Protein AF-A0AA35TQZ2-F1 (afdb_monomer_lite)

Radius of gyration: 17.1 Å; chains: 1; bounding box: 37×45×44 Å

Foldseek 3Di:
DVVVLLPDDPDVVSVVVLVVVQVVLVVVCVVVVLALVSLLVNLVSQCSDPDLVSNVVSLVSLVSSLVSLVVPVCLLQDPVSLVSNLVSLLVSLVSLLVSCVVDPDLVVSLVSLVVSLVSLVVSLVSLVPHDPDQDPVSVVSNVSSVVSNVVSVVSNVVSVVVD

Structure (mmCIF, N/CA/C/O backbone):
data_AF-A0AA35TQZ2-F1
#
_entry.id   AF-A0AA35TQZ2-F1
#
loop_
_atom_site.group_PDB
_atom_site.id
_atom_site.type_symbol
_atom_site.label_atom_id
_atom_site.label_alt_id
_atom_site.label_comp_id
_atom_site.label_asym_id
_atom_site.label_entity_id
_atom_site.label_seq_id
_atom_site.pdbx_PDB_ins_code
_atom_site.Cartn_x
_atom_site.Cartn_y
_atom_site.Cartn_z
_atom_site.occupancy
_atom_site.B_iso_or_equiv
_atom_site.auth_seq_id
_atom_site.auth_comp_id
_atom_site.auth_asym_id
_atom_site.auth_atom_id
_atom_site.pdbx_PDB_model_num
ATOM 1 N N . MET A 1 1 ? 3.873 -22.307 -2.644 1.00 42.75 1 MET A N 1
ATOM 2 C CA . MET A 1 1 ? 4.437 -22.467 -4.006 1.00 42.75 1 MET A CA 1
ATOM 3 C C . MET A 1 1 ? 4.579 -21.159 -4.788 1.00 42.75 1 MET A C 1
ATOM 5 O O . MET A 1 1 ? 5.459 -21.113 -5.627 1.00 42.75 1 MET A O 1
ATOM 9 N N . VAL A 1 2 ? 3.818 -20.089 -4.508 1.00 48.94 2 VAL A N 1
ATOM 10 C CA . VAL A 1 2 ? 3.928 -18.814 -5.262 1.00 48.94 2 VAL A CA 1
ATOM 11 C C . VAL A 1 2 ? 5.198 -18.005 -4.930 1.00 48.94 2 VAL A C 1
ATOM 13 O O . VAL A 1 2 ? 5.742 -17.344 -5.801 1.00 48.94 2 VAL A O 1
ATOM 16 N N . ARG A 1 3 ? 5.738 -18.115 -3.706 1.00 46.72 3 ARG A N 1
ATOM 17 C CA . ARG A 1 3 ? 6.965 -17.396 -3.304 1.00 46.72 3 ARG A CA 1
ATOM 18 C C . ARG A 1 3 ? 8.254 -17.886 -3.978 1.00 46.72 3 ARG A C 1
ATOM 20 O O . ARG A 1 3 ? 9.146 -17.086 -4.180 1.00 46.72 3 ARG A O 1
ATOM 27 N N . ALA A 1 4 ? 8.339 -19.160 -4.365 1.00 50.47 4 ALA A N 1
ATOM 28 C CA . ALA A 1 4 ? 9.580 -19.744 -4.893 1.00 50.47 4 ALA A CA 1
ATOM 29 C C . ALA A 1 4 ? 9.870 -19.381 -6.363 1.00 50.47 4 ALA A C 1
ATOM 31 O O . ALA A 1 4 ? 10.974 -19.600 -6.841 1.00 50.47 4 ALA A O 1
ATOM 32 N N . VAL A 1 5 ? 8.885 -18.838 -7.087 1.00 54.38 5 VAL A N 1
ATOM 33 C CA . VAL A 1 5 ? 9.044 -18.429 -8.496 1.00 54.38 5 VAL A CA 1
ATOM 34 C C . VAL A 1 5 ? 9.639 -17.015 -8.609 1.00 54.38 5 VAL A C 1
ATOM 36 O O . VAL A 1 5 ? 10.106 -16.629 -9.674 1.00 54.38 5 VAL A O 1
ATOM 39 N N . LEU A 1 6 ? 9.659 -16.252 -7.509 1.00 54.47 6 LEU A N 1
ATOM 40 C CA . LEU A 1 6 ? 10.146 -14.870 -7.468 1.00 54.47 6 LEU A CA 1
ATOM 41 C C . LEU A 1 6 ? 11.669 -14.754 -7.261 1.00 54.47 6 LEU A C 1
ATOM 43 O O . LEU A 1 6 ? 12.219 -13.690 -7.519 1.00 54.47 6 LEU A O 1
ATOM 47 N N . ASP A 1 7 ? 12.359 -15.835 -6.876 1.00 55.81 7 ASP A N 1
ATOM 48 C CA . ASP A 1 7 ? 13.775 -15.807 -6.462 1.00 55.81 7 ASP A CA 1
ATOM 49 C C . ASP A 1 7 ? 14.794 -16.048 -7.599 1.00 55.81 7 ASP A C 1
ATOM 51 O O . ASP A 1 7 ? 15.903 -16.512 -7.357 1.00 55.81 7 ASP A O 1
ATOM 55 N N . GLY A 1 8 ? 14.452 -15.706 -8.845 1.00 54.72 8 GLY A N 1
ATOM 56 C CA . GLY A 1 8 ? 15.443 -15.443 -9.898 1.00 54.72 8 GLY A CA 1
ATOM 57 C C . GLY A 1 8 ? 16.517 -16.520 -10.124 1.00 54.72 8 GLY A C 1
ATOM 58 O O . GLY A 1 8 ? 17.685 -16.327 -9.797 1.00 54.72 8 GLY A O 1
ATOM 59 N N . GLN A 1 9 ? 16.158 -17.610 -10.805 1.00 43.81 9 GLN A N 1
ATOM 60 C CA . GLN A 1 9 ? 17.108 -18.281 -11.695 1.00 43.81 9 GLN A CA 1
ATOM 61 C C . GLN A 1 9 ? 16.692 -17.990 -13.134 1.00 43.81 9 GLN A C 1
ATOM 63 O O . GLN A 1 9 ? 15.525 -18.172 -13.484 1.00 43.81 9 GLN A O 1
ATOM 68 N N . GLU A 1 10 ? 17.640 -17.517 -13.948 1.00 49.75 10 GLU A N 1
ATOM 69 C CA . GLU A 1 10 ? 17.495 -17.263 -15.387 1.00 49.75 10 GLU A CA 1
ATOM 70 C C . GLU A 1 10 ? 17.288 -18.573 -16.160 1.00 49.75 10 GLU A C 1
ATOM 72 O O . GLU A 1 10 ? 18.116 -19.024 -1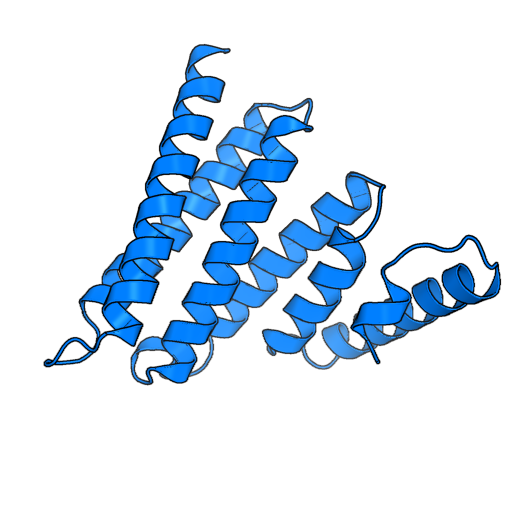6.948 1.00 49.75 10 GLU A O 1
ATOM 77 N N . ASP A 1 11 ? 16.153 -19.212 -15.924 1.00 51.12 11 ASP A N 1
ATOM 78 C CA . ASP A 1 11 ? 15.655 -20.283 -16.752 1.00 51.12 11 ASP A CA 1
ATOM 79 C C . ASP A 1 11 ? 14.658 -19.662 -17.734 1.00 51.12 11 ASP A C 1
ATOM 81 O O . ASP A 1 11 ? 13.742 -18.931 -17.348 1.00 51.12 11 ASP A O 1
ATOM 85 N N . ARG A 1 12 ? 14.804 -19.926 -19.036 1.00 56.06 12 ARG A N 1
ATOM 86 C CA . ARG A 1 12 ? 13.864 -19.412 -20.057 1.00 56.06 12 ARG A CA 1
ATOM 87 C C . ARG A 1 12 ? 12.424 -19.860 -19.768 1.00 56.06 12 ARG A C 1
ATOM 89 O O . ARG A 1 12 ? 11.474 -19.259 -20.270 1.00 56.06 12 ARG A O 1
ATOM 96 N N . SER A 1 13 ? 12.266 -20.911 -18.963 1.00 63.00 13 SER A N 1
ATOM 97 C CA . SER A 1 13 ? 10.998 -21.357 -18.392 1.00 63.00 13 SER A CA 1
ATOM 98 C C . SER A 1 13 ? 10.378 -20.313 -17.442 1.00 63.00 13 SER A C 1
ATOM 100 O O . SER A 1 13 ? 9.191 -20.019 -17.574 1.00 63.00 13 SER A O 1
ATOM 102 N N . ALA A 1 14 ? 11.168 -19.683 -16.567 1.00 68.69 14 ALA A N 1
ATOM 103 C CA . ALA A 1 14 ? 10.726 -18.688 -15.591 1.00 68.69 14 ALA A CA 1
ATOM 104 C C . ALA A 1 14 ? 10.239 -17.397 -16.264 1.00 68.69 14 ALA A C 1
ATOM 106 O O . ALA A 1 14 ? 9.181 -16.882 -15.906 1.00 68.69 14 ALA A O 1
ATOM 107 N N . GLY A 1 15 ? 10.939 -16.930 -17.306 1.00 73.94 15 GLY A N 1
ATOM 108 C CA . GLY A 1 15 ? 10.500 -15.778 -18.105 1.00 73.94 15 GLY A CA 1
ATOM 109 C C . GLY A 1 15 ? 9.144 -16.015 -18.782 1.00 73.94 15 GLY A C 1
ATOM 110 O O . GLY A 1 15 ? 8.219 -15.222 -18.628 1.00 73.94 15 GLY A O 1
ATOM 111 N N . ARG A 1 16 ? 8.967 -17.170 -19.445 1.00 79.19 16 ARG A N 1
ATOM 112 C CA . ARG A 1 16 ? 7.686 -17.531 -20.091 1.00 79.19 16 ARG A CA 1
ATOM 113 C C . ARG A 1 16 ? 6.548 -17.708 -19.083 1.00 79.19 16 ARG A C 1
ATOM 115 O O . ARG A 1 16 ? 5.403 -17.378 -19.389 1.00 79.19 16 ARG A O 1
ATOM 122 N N . LEU A 1 17 ? 6.847 -18.231 -17.893 1.00 85.88 17 LEU A N 1
ATOM 123 C CA . LEU A 1 17 ? 5.879 -18.332 -16.801 1.00 85.88 17 LEU A CA 1
ATOM 124 C C . LEU A 1 17 ? 5.468 -16.947 -16.302 1.00 85.88 17 LEU A C 1
ATOM 126 O O . LEU A 1 17 ? 4.274 -16.713 -16.124 1.00 85.88 17 LEU A O 1
ATOM 130 N N . ARG A 1 18 ? 6.423 -16.023 -16.139 1.00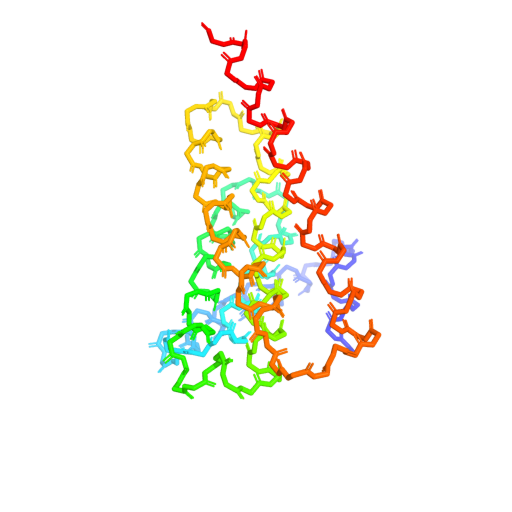 86.81 18 ARG A N 1
ATOM 131 C CA . ARG A 1 18 ? 6.142 -14.636 -15.759 1.00 86.81 18 ARG A CA 1
ATOM 132 C C . ARG A 1 18 ? 5.197 -13.980 -16.768 1.00 86.81 18 ARG A C 1
ATOM 134 O O . ARG A 1 18 ? 4.133 -13.515 -16.373 1.00 86.81 18 ARG A O 1
ATOM 141 N N . ASP A 1 19 ? 5.503 -14.052 -18.060 1.00 88.75 19 ASP A N 1
ATOM 142 C CA . ASP A 1 19 ? 4.650 -13.467 -19.104 1.00 88.75 19 ASP A CA 1
ATOM 143 C C . ASP A 1 19 ? 3.227 -14.044 -19.092 1.00 88.75 19 ASP A C 1
ATOM 145 O O . ASP A 1 19 ? 2.242 -13.312 -19.217 1.00 88.75 19 ASP A O 1
ATOM 149 N N . SER A 1 20 ? 3.101 -15.361 -18.905 1.00 92.44 20 SER A N 1
ATOM 150 C CA . SER A 1 20 ? 1.797 -16.023 -18.814 1.00 92.44 20 SER A CA 1
ATOM 151 C C . SER A 1 20 ? 1.009 -15.568 -17.581 1.00 92.44 20 SER A C 1
ATOM 153 O O . SER A 1 20 ? -0.184 -15.275 -17.689 1.00 92.44 20 SER A O 1
ATOM 155 N N . VAL A 1 21 ? 1.671 -15.442 -16.427 1.00 92.69 21 VAL A N 1
ATOM 156 C CA . VAL A 1 21 ? 1.073 -14.902 -15.197 1.00 92.69 21 VAL A CA 1
ATOM 157 C C . VAL A 1 21 ? 0.608 -13.462 -15.411 1.00 92.69 21 VAL A C 1
ATOM 159 O O . VAL A 1 21 ? -0.531 -13.145 -15.071 1.00 92.69 21 VAL A O 1
ATOM 162 N N . GLY A 1 22 ? 1.423 -12.617 -16.047 1.00 93.00 22 GLY A N 1
ATOM 163 C CA . GLY A 1 22 ? 1.057 -11.239 -16.373 1.00 93.00 22 GLY A CA 1
ATOM 164 C C . GLY A 1 22 ? -0.192 -11.149 -17.252 1.00 93.00 22 GLY A C 1
ATOM 165 O O . GLY A 1 22 ? -1.119 -10.400 -16.941 1.00 93.00 22 GLY A O 1
ATOM 166 N N . GLN A 1 23 ? -0.277 -11.966 -18.308 1.00 94.56 23 GLN A N 1
ATOM 167 C CA . GLN A 1 23 ? -1.458 -12.020 -19.182 1.00 94.56 23 GLN A CA 1
ATOM 168 C C . GLN A 1 23 ? -2.716 -12.476 -18.433 1.00 94.56 23 GLN A C 1
ATOM 170 O O . GLN A 1 23 ? -3.800 -11.915 -18.622 1.00 94.56 23 GLN A O 1
ATOM 175 N N . LEU A 1 24 ? -2.587 -13.484 -17.567 1.00 95.19 24 LEU A N 1
ATOM 176 C CA . LEU A 1 24 ? -3.695 -13.969 -16.748 1.00 95.19 24 LEU A CA 1
ATOM 177 C C . LEU A 1 24 ? -4.174 -12.900 -15.765 1.00 95.19 24 LEU A C 1
ATOM 179 O O . LEU A 1 24 ? -5.377 -12.655 -15.694 1.00 95.19 24 LEU A O 1
ATOM 183 N N . LEU A 1 25 ? -3.260 -12.237 -15.054 1.00 94.00 25 LEU A N 1
ATOM 184 C CA . LEU A 1 25 ? -3.586 -11.166 -14.111 1.00 94.00 25 LEU A CA 1
ATOM 185 C C . LEU A 1 25 ? -4.239 -9.973 -14.818 1.00 94.00 25 LEU A C 1
ATOM 187 O O . LEU A 1 25 ? -5.265 -9.478 -14.350 1.00 94.00 25 LEU A O 1
ATOM 191 N N . GLY A 1 26 ? -3.735 -9.578 -15.991 1.00 94.25 26 GLY A N 1
ATOM 192 C CA . GLY A 1 26 ? -4.360 -8.550 -16.827 1.00 94.25 26 GLY A CA 1
ATOM 193 C C . GLY A 1 26 ? -5.788 -8.918 -17.246 1.00 94.25 26 GLY A C 1
ATOM 194 O O . GLY A 1 26 ? -6.708 -8.104 -17.148 1.00 94.25 26 GLY A O 1
ATOM 195 N N . ARG A 1 27 ? -6.022 -10.176 -17.639 1.00 96.12 27 ARG A N 1
ATOM 196 C CA . ARG A 1 27 ? -7.372 -10.654 -17.971 1.00 96.12 27 ARG A CA 1
ATOM 197 C C . ARG A 1 27 ? -8.292 -10.662 -16.749 1.00 96.12 27 ARG A C 1
ATOM 199 O O . ARG A 1 27 ? -9.418 -10.180 -16.843 1.00 96.12 27 ARG A O 1
ATOM 206 N N . VAL A 1 28 ? -7.839 -11.182 -15.609 1.00 95.31 28 VAL A N 1
ATOM 207 C CA . VAL A 1 28 ? -8.661 -11.267 -14.389 1.00 95.31 28 VAL A CA 1
ATOM 208 C C . VAL A 1 28 ? -9.007 -9.873 -13.861 1.00 95.31 28 VAL A C 1
ATOM 210 O O . VAL A 1 28 ? -10.171 -9.617 -13.565 1.00 95.31 28 VAL A O 1
ATOM 213 N N . THR A 1 29 ? -8.050 -8.944 -13.805 1.00 93.38 29 THR A N 1
ATOM 214 C CA . THR A 1 29 ? -8.301 -7.561 -13.351 1.00 93.38 29 THR A CA 1
ATOM 215 C C . THR A 1 29 ? -9.259 -6.802 -14.267 1.00 93.38 29 THR A C 1
ATOM 217 O O . THR A 1 29 ? -10.049 -5.996 -13.776 1.00 93.38 29 THR A O 1
ATOM 220 N N . SER A 1 30 ? -9.275 -7.107 -15.571 1.00 92.44 30 SER A N 1
ATOM 221 C CA . SER A 1 30 ? -10.258 -6.537 -16.506 1.00 92.44 30 SER A CA 1
ATOM 222 C C . SER A 1 30 ? -11.698 -7.000 -16.238 1.00 92.44 30 SER A C 1
ATOM 224 O O . SER A 1 30 ? -12.642 -6.253 -16.481 1.00 92.44 30 SER A O 1
ATOM 226 N N . GLN A 1 31 ? -11.872 -8.213 -15.704 1.00 94.62 31 GLN A N 1
ATOM 227 C CA . GLN A 1 31 ? -13.182 -8.791 -15.386 1.00 94.62 31 GLN A CA 1
ATOM 228 C C . GLN A 1 31 ? -13.620 -8.473 -13.950 1.00 94.62 31 GLN A C 1
ATOM 230 O O . GLN A 1 31 ? -14.807 -8.303 -13.682 1.00 94.62 31 GLN A O 1
ATOM 235 N N . VAL A 1 32 ? -12.663 -8.370 -13.023 1.00 92.12 32 VAL A N 1
ATOM 236 C CA . VAL A 1 32 ? -12.895 -8.176 -11.587 1.00 92.12 32 VAL A CA 1
ATOM 237 C C . VAL A 1 32 ? -12.224 -6.881 -11.122 1.00 92.12 32 VAL A C 1
ATOM 239 O O . VAL A 1 32 ? -11.268 -6.870 -10.349 1.00 92.12 32 VAL A O 1
ATOM 242 N N . THR A 1 33 ? -12.753 -5.750 -11.586 1.00 92.19 33 THR A N 1
ATOM 243 C CA . THR A 1 33 ? -12.135 -4.423 -11.398 1.00 92.19 33 THR A CA 1
ATOM 244 C C . THR A 1 33 ? -12.233 -3.869 -9.971 1.00 92.19 33 THR A C 1
ATOM 246 O O . THR A 1 33 ? -11.549 -2.892 -9.648 1.00 92.19 33 THR A O 1
ATOM 249 N N . GLY A 1 34 ? -13.080 -4.462 -9.124 1.00 93.88 34 GLY A N 1
ATOM 250 C CA . GLY A 1 34 ? -13.359 -4.012 -7.756 1.00 93.88 34 GLY A CA 1
ATOM 251 C C . GLY A 1 34 ? -12.684 -4.819 -6.644 1.00 93.88 34 GLY A C 1
ATOM 252 O O . GLY A 1 34 ? -12.883 -4.494 -5.478 1.00 93.88 34 GLY A O 1
ATOM 253 N N . ASN A 1 35 ? -11.918 -5.866 -6.964 1.00 95.62 35 ASN A N 1
ATOM 254 C CA . ASN A 1 35 ? -11.321 -6.740 -5.952 1.00 95.62 35 ASN A CA 1
ATOM 255 C C . ASN A 1 35 ? -9.896 -6.285 -5.606 1.00 95.62 35 ASN A C 1
ATOM 257 O O . ASN A 1 35 ? -8.996 -6.350 -6.442 1.00 95.62 35 ASN A O 1
ATOM 261 N N . SER A 1 36 ? -9.693 -5.838 -4.366 1.00 97.12 36 SER A N 1
ATOM 262 C CA . SER A 1 36 ? -8.397 -5.350 -3.885 1.00 97.12 36 SER A CA 1
ATOM 263 C C . SER A 1 36 ? -7.293 -6.402 -3.906 1.00 97.12 36 SER A C 1
ATOM 265 O O . SER A 1 36 ? -6.144 -6.058 -4.148 1.00 97.12 36 SER A O 1
ATOM 267 N N . ASP A 1 37 ? -7.624 -7.671 -3.680 1.00 96.94 37 ASP A N 1
ATOM 268 C CA . ASP A 1 37 ? -6.646 -8.756 -3.572 1.00 96.94 37 ASP A CA 1
ATOM 269 C C . ASP A 1 37 ? -6.089 -9.130 -4.943 1.00 96.94 37 ASP A C 1
ATOM 271 O O . ASP A 1 37 ? -4.891 -9.351 -5.097 1.00 96.94 37 ASP A O 1
ATOM 275 N N . VAL A 1 38 ? -6.942 -9.111 -5.968 1.00 96.81 38 VAL A N 1
ATOM 276 C CA . VAL A 1 38 ? -6.509 -9.309 -7.356 1.00 96.81 38 VAL A CA 1
ATOM 277 C C . VAL A 1 38 ? -5.594 -8.165 -7.800 1.00 96.81 38 VAL A C 1
ATOM 279 O O . VAL A 1 38 ? -4.566 -8.412 -8.429 1.00 96.81 38 VAL A O 1
ATOM 282 N N . TRP A 1 39 ? -5.936 -6.918 -7.459 1.00 98.12 39 TRP A N 1
ATOM 283 C CA . TRP A 1 39 ? -5.087 -5.767 -7.775 1.00 98.12 39 TRP A CA 1
ATOM 284 C C . TRP A 1 39 ? -3.756 -5.794 -7.028 1.00 98.12 39 TRP A C 1
ATOM 286 O O . TRP A 1 39 ? -2.742 -5.445 -7.618 1.00 98.12 39 TRP A O 1
ATOM 296 N N . GLU A 1 40 ? -3.735 -6.235 -5.768 1.00 98.19 40 GLU A N 1
ATOM 297 C CA . GLU A 1 40 ? -2.482 -6.412 -5.033 1.00 98.19 40 GLU A CA 1
ATOM 298 C C . GLU A 1 40 ? -1.585 -7.458 -5.697 1.00 98.19 40 GLU A C 1
ATOM 300 O O . GLU A 1 40 ? -0.401 -7.207 -5.887 1.00 98.19 40 GLU A O 1
ATOM 305 N N . LEU A 1 41 ? -2.140 -8.606 -6.097 1.00 97.06 41 LEU A N 1
ATOM 306 C CA . LEU A 1 41 ? -1.370 -9.641 -6.789 1.00 97.06 41 LEU A CA 1
ATOM 307 C C . LEU A 1 41 ? -0.787 -9.137 -8.112 1.00 97.06 41 LEU A C 1
ATOM 309 O O . LEU A 1 41 ? 0.336 -9.491 -8.468 1.00 97.06 41 LEU A O 1
ATOM 313 N N . TYR A 1 42 ? -1.542 -8.317 -8.846 1.00 97.38 42 TYR A N 1
ATOM 314 C CA . TYR A 1 42 ? -1.056 -7.750 -10.099 1.00 97.38 42 TYR A CA 1
ATOM 315 C C . TYR A 1 42 ? 0.028 -6.697 -9.880 1.00 97.38 42 TYR A C 1
ATOM 317 O O . TYR A 1 42 ? 1.058 -6.714 -10.554 1.00 97.38 42 TYR A O 1
ATOM 325 N N . ALA A 1 43 ? -0.155 -5.871 -8.855 1.00 97.81 43 ALA A N 1
ATOM 326 C CA . ALA A 1 43 ? 0.862 -4.935 -8.441 1.00 97.81 43 ALA A CA 1
ATOM 327 C C . ALA A 1 43 ? 2.156 -5.638 -8.023 1.00 97.81 43 ALA A C 1
ATOM 329 O O . ALA A 1 43 ? 3.228 -5.217 -8.436 1.00 97.81 43 ALA A O 1
ATOM 330 N N . ASP A 1 44 ? 2.072 -6.723 -7.250 1.00 96.56 44 ASP A N 1
ATOM 331 C CA . ASP A 1 44 ? 3.241 -7.493 -6.811 1.00 96.56 44 ASP A CA 1
ATOM 332 C C . ASP A 1 44 ? 4.012 -8.074 -7.987 1.00 96.56 44 ASP A C 1
ATOM 334 O O . ASP A 1 44 ? 5.242 -8.045 -7.996 1.00 96.56 44 ASP A O 1
ATOM 338 N N . TYR A 1 45 ? 3.292 -8.540 -9.007 1.00 96.00 45 TYR A N 1
ATOM 339 C CA . TYR A 1 45 ? 3.887 -9.007 -10.250 1.00 96.00 45 TYR A CA 1
ATO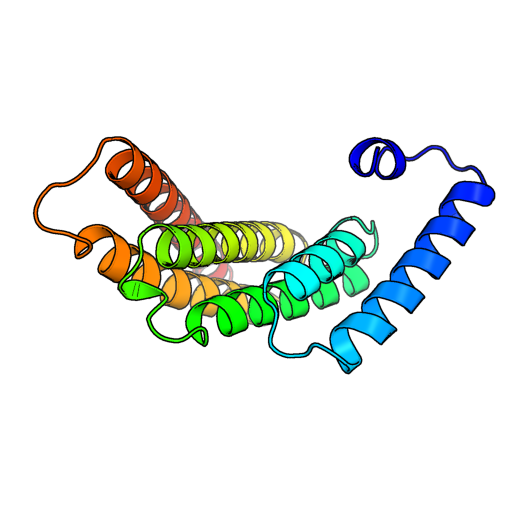M 340 C C . TYR A 1 45 ? 4.736 -7.922 -10.932 1.00 96.00 45 TYR A C 1
ATOM 342 O O . TYR A 1 45 ? 5.866 -8.195 -11.340 1.00 96.00 45 TYR A O 1
ATOM 350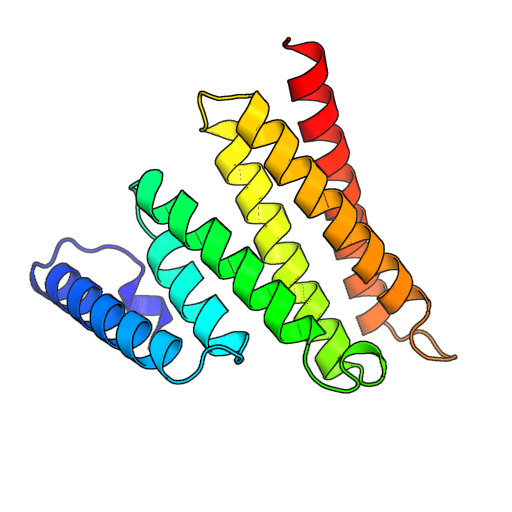 N N . HIS A 1 46 ? 4.226 -6.695 -11.056 1.00 96.00 46 HIS A N 1
ATOM 351 C CA . HIS A 1 46 ? 4.983 -5.604 -11.672 1.00 96.00 46 HIS A CA 1
ATOM 352 C C . HIS A 1 46 ? 6.073 -5.044 -10.747 1.00 96.00 46 HIS A C 1
ATOM 354 O O . HIS A 1 46 ? 7.189 -4.796 -11.195 1.00 96.00 46 HIS A O 1
ATOM 360 N N . CYS A 1 47 ? 5.799 -4.919 -9.448 1.00 95.06 47 CYS A N 1
ATOM 361 C CA . CYS A 1 47 ? 6.757 -4.453 -8.445 1.00 95.06 47 CYS A CA 1
ATOM 362 C C . CYS A 1 47 ? 7.958 -5.391 -8.273 1.00 95.06 47 CYS A C 1
ATOM 364 O O . CYS A 1 47 ? 9.006 -4.928 -7.831 1.00 95.06 47 CYS A O 1
ATOM 366 N N . SER A 1 48 ? 7.829 -6.678 -8.617 1.00 93.12 48 SER A N 1
ATOM 367 C CA . SER A 1 48 ? 8.947 -7.628 -8.607 1.00 93.12 48 SER A CA 1
ATOM 368 C C . SER A 1 48 ? 9.870 -7.505 -9.827 1.00 93.12 48 SER A C 1
ATOM 370 O O . SER A 1 48 ? 10.831 -8.264 -9.934 1.00 93.12 48 SER A O 1
ATOM 372 N N . SER A 1 49 ? 9.550 -6.637 -10.790 1.00 91.50 49 SER A N 1
ATOM 373 C CA . SER A 1 49 ? 10.393 -6.383 -11.960 1.00 91.50 49 SER A CA 1
ATOM 374 C C . SER A 1 49 ? 11.615 -5.551 -11.576 1.00 91.50 49 SER A C 1
ATOM 376 O O . SER A 1 49 ? 11.544 -4.694 -10.695 1.00 91.50 49 SER A O 1
ATOM 378 N N . SER A 1 50 ? 12.733 -5.762 -12.266 1.00 90.06 50 SER A N 1
ATOM 379 C CA . SER A 1 50 ? 13.900 -4.878 -12.175 1.00 90.06 50 SER A CA 1
ATOM 380 C C . SER A 1 50 ? 13.731 -3.589 -12.985 1.00 90.06 50 SER A C 1
ATOM 382 O O . SER A 1 50 ? 14.528 -2.671 -12.826 1.00 90.06 50 SER A O 1
ATOM 384 N N . ASP A 1 51 ? 12.731 -3.523 -13.869 1.00 92.12 51 ASP A N 1
ATOM 385 C CA . ASP A 1 51 ? 12.429 -2.332 -14.661 1.00 92.12 51 ASP A CA 1
ATOM 386 C C . ASP A 1 51 ? 11.613 -1.328 -13.836 1.00 92.12 51 ASP A C 1
ATOM 388 O O . ASP A 1 51 ? 10.510 -1.631 -13.372 1.00 92.12 51 ASP A O 1
ATOM 392 N N . THR A 1 52 ? 12.137 -0.113 -13.679 1.00 92.31 52 THR A N 1
ATOM 393 C CA . THR A 1 52 ? 11.452 0.986 -12.992 1.00 92.31 52 THR A CA 1
ATOM 394 C C . THR A 1 52 ? 10.091 1.286 -13.620 1.00 92.31 52 THR A C 1
ATOM 396 O O . THR A 1 52 ? 9.149 1.551 -12.881 1.00 92.31 52 THR A O 1
ATOM 399 N N . LEU A 1 53 ? 9.931 1.187 -14.946 1.00 92.88 53 LEU A N 1
ATOM 400 C CA . LEU A 1 53 ? 8.644 1.427 -15.615 1.00 92.88 53 LEU A CA 1
ATOM 401 C C . LEU A 1 53 ? 7.575 0.413 -15.173 1.00 92.88 53 LEU A C 1
ATOM 403 O O . LEU A 1 53 ? 6.422 0.775 -14.923 1.00 92.88 53 LEU A O 1
ATOM 407 N N . ASP A 1 54 ? 7.959 -0.856 -15.045 1.00 94.94 54 ASP A N 1
ATOM 408 C CA . ASP A 1 54 ? 7.081 -1.879 -14.485 1.00 94.94 54 ASP A CA 1
ATOM 409 C C . ASP A 1 54 ? 6.769 -1.559 -13.020 1.00 94.94 54 ASP A C 1
ATOM 411 O O . ASP A 1 54 ? 5.608 -1.582 -12.621 1.00 94.94 54 ASP A O 1
ATOM 415 N N . GLN A 1 55 ? 7.764 -1.189 -12.213 1.00 95.75 55 GLN A N 1
ATOM 416 C CA . GLN A 1 55 ? 7.518 -0.835 -10.813 1.00 95.75 55 GLN A CA 1
ATOM 417 C C . GLN A 1 55 ? 6.570 0.369 -10.661 1.00 95.75 55 GLN A C 1
ATOM 419 O O . GLN A 1 55 ? 5.720 0.362 -9.769 1.00 95.75 55 GLN A O 1
ATOM 424 N N . GLU A 1 56 ? 6.655 1.362 -11.550 1.00 95.06 56 GLU A N 1
ATOM 425 C CA . GLU A 1 56 ? 5.714 2.485 -11.635 1.00 95.06 56 GLU A CA 1
ATOM 426 C C . GLU A 1 56 ? 4.288 2.013 -11.914 1.00 95.06 56 GLU A C 1
ATOM 428 O O . GLU A 1 56 ? 3.327 2.432 -11.261 1.00 95.06 56 GLU A O 1
ATOM 433 N N . LYS A 1 57 ? 4.135 1.079 -12.853 1.00 96.44 57 LYS A N 1
ATOM 434 C CA . LYS A 1 57 ? 2.842 0.459 -13.135 1.00 96.44 57 LYS A CA 1
ATOM 435 C C . LYS A 1 57 ? 2.311 -0.303 -11.919 1.00 96.44 57 LYS A C 1
ATOM 437 O O . LYS A 1 57 ? 1.144 -0.137 -11.560 1.00 96.44 57 LYS A O 1
ATOM 442 N N . GLY A 1 58 ? 3.172 -1.057 -11.239 1.00 97.38 58 GLY A N 1
ATOM 443 C CA . GLY A 1 58 ? 2.842 -1.734 -9.987 1.00 97.38 58 GLY A CA 1
ATOM 444 C C . GLY A 1 58 ? 2.386 -0.761 -8.895 1.00 97.38 58 GLY A C 1
ATOM 445 O O . GLY A 1 58 ? 1.421 -1.039 -8.184 1.00 97.38 58 GLY A O 1
ATOM 446 N N . LEU A 1 59 ? 2.988 0.430 -8.804 1.00 97.31 59 LEU A N 1
ATOM 447 C CA . LEU A 1 59 ? 2.557 1.471 -7.868 1.00 97.31 59 LEU A CA 1
ATOM 448 C C . LEU A 1 59 ? 1.128 1.962 -8.158 1.00 97.31 59 LEU A C 1
ATOM 450 O O . LEU A 1 59 ? 0.325 2.117 -7.231 1.00 97.31 59 LEU A O 1
ATOM 454 N N . LEU A 1 60 ? 0.785 2.186 -9.431 1.00 96.94 60 LEU A N 1
ATOM 455 C CA . LEU A 1 60 ? -0.575 2.571 -9.835 1.00 96.94 60 LEU A CA 1
ATOM 456 C C . LEU A 1 60 ? -1.595 1.472 -9.501 1.00 96.94 60 LEU A C 1
ATOM 458 O O . LEU A 1 60 ? -2.711 1.757 -9.052 1.00 96.94 60 LEU A O 1
ATOM 462 N N . GLU A 1 61 ? -1.205 0.213 -9.670 1.00 98.06 61 GLU A N 1
ATOM 463 C CA . GLU A 1 61 ? -2.020 -0.952 -9.325 1.00 98.06 61 GLU A CA 1
ATOM 464 C C . GLU A 1 61 ? -2.184 -1.109 -7.801 1.00 98.06 61 GLU A C 1
ATOM 466 O O . GLU A 1 61 ? -3.299 -1.370 -7.344 1.00 98.06 61 GLU A O 1
ATOM 471 N N . LEU A 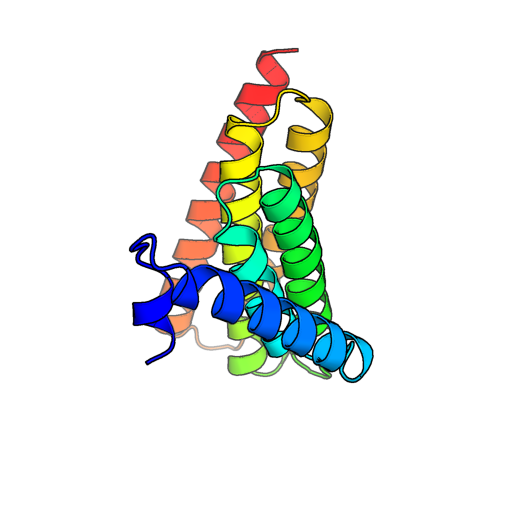1 62 ? -1.154 -0.827 -6.988 1.00 98.00 62 LEU A N 1
ATOM 472 C CA . LEU A 1 62 ? -1.279 -0.742 -5.521 1.00 98.00 62 LEU A CA 1
ATOM 473 C C . LEU A 1 62 ? -2.243 0.368 -5.103 1.00 98.00 62 LEU A C 1
ATOM 475 O O . LEU A 1 62 ? -3.108 0.157 -4.247 1.00 98.00 62 LEU A O 1
ATOM 479 N N . GLN A 1 63 ? -2.143 1.544 -5.728 1.00 97.25 63 GLN A N 1
ATOM 480 C CA . GLN A 1 63 ? -3.071 2.643 -5.468 1.00 97.25 63 GLN A CA 1
ATOM 481 C C . GLN A 1 63 ? -4.517 2.216 -5.772 1.00 97.25 63 GLN A C 1
ATOM 483 O O . GLN A 1 63 ? -5.453 2.546 -5.030 1.00 97.25 63 GLN A O 1
ATOM 488 N N . LYS A 1 64 ? -4.718 1.454 -6.853 1.00 97.50 64 LYS A N 1
ATOM 489 C CA . LYS A 1 64 ? -6.018 0.881 -7.207 1.00 97.50 64 LYS A CA 1
ATOM 490 C C . LYS A 1 64 ? -6.481 -0.153 -6.178 1.00 97.50 64 LYS A C 1
ATOM 492 O O . LYS A 1 64 ? -7.621 -0.041 -5.724 1.00 97.50 64 LYS A O 1
ATOM 497 N N . ALA A 1 65 ? -5.620 -1.079 -5.754 1.00 97.94 65 ALA A N 1
ATOM 498 C CA . ALA A 1 65 ? -5.921 -2.080 -4.728 1.00 97.94 65 ALA A CA 1
ATOM 499 C C . ALA A 1 65 ? -6.415 -1.427 -3.428 1.00 97.94 65 ALA A C 1
ATOM 501 O O . ALA A 1 65 ? -7.493 -1.748 -2.922 1.00 97.94 65 ALA A O 1
ATOM 502 N N . GLN A 1 66 ? -5.672 -0.431 -2.945 1.00 96.06 66 GLN A N 1
ATOM 503 C CA . GLN A 1 66 ? -6.003 0.356 -1.761 1.00 96.06 66 GLN A CA 1
ATOM 504 C C . GLN A 1 66 ? -7.362 1.066 -1.890 1.00 96.06 66 GLN A C 1
ATOM 506 O O . GLN A 1 66 ? -8.156 1.109 -0.946 1.00 96.06 66 GLN A O 1
ATOM 511 N N . ARG A 1 67 ? -7.656 1.659 -3.056 1.00 95.75 67 ARG A N 1
ATOM 512 C CA . ARG A 1 67 ? -8.966 2.278 -3.322 1.00 95.75 67 ARG A CA 1
ATOM 513 C C . ARG A 1 67 ? -10.086 1.242 -3.306 1.00 95.75 67 ARG A C 1
ATOM 515 O O . ARG A 1 67 ? -11.101 1.501 -2.668 1.00 95.75 67 ARG A O 1
ATOM 522 N N . CYS A 1 68 ? -9.897 0.091 -3.946 1.00 96.88 68 CYS A N 1
ATOM 523 C CA . CYS A 1 68 ? -10.881 -0.990 -3.964 1.00 96.88 68 CYS A CA 1
ATOM 524 C C . CYS A 1 68 ? -11.203 -1.497 -2.553 1.00 96.88 68 CYS A C 1
ATOM 526 O O . CYS A 1 68 ? -12.378 -1.642 -2.226 1.00 96.88 68 CYS A O 1
ATOM 528 N N . ALA A 1 69 ? -10.201 -1.651 -1.682 1.00 97.00 69 ALA A N 1
ATOM 529 C CA . ALA A 1 69 ? -10.424 -2.063 -0.293 1.00 97.00 69 ALA A CA 1
ATOM 530 C C . ALA A 1 69 ? -11.347 -1.091 0.468 1.00 97.00 69 ALA A C 1
ATOM 532 O O . ALA A 1 69 ? -12.225 -1.518 1.211 1.00 97.00 69 ALA A O 1
ATOM 533 N N . ARG A 1 70 ? -11.221 0.219 0.212 1.00 94.94 70 ARG A N 1
ATOM 534 C CA . ARG A 1 70 ? -12.069 1.268 0.815 1.00 94.94 70 ARG A CA 1
ATOM 535 C C . ARG A 1 70 ? -13.424 1.465 0.127 1.00 94.94 70 ARG A C 1
ATOM 537 O O . ARG A 1 70 ? -14.241 2.254 0.595 1.00 94.94 70 ARG A O 1
ATOM 544 N N . GLN A 1 71 ? -13.664 0.801 -0.999 1.00 94.44 71 GLN A N 1
ATOM 545 C CA . GLN A 1 71 ? -14.959 0.815 -1.687 1.00 94.44 71 GLN A CA 1
ATOM 546 C C . GLN A 1 71 ? -15.869 -0.328 -1.229 1.00 94.44 71 GLN A C 1
ATOM 548 O O . GLN A 1 71 ? -17.075 -0.283 -1.479 1.00 94.44 71 GLN A O 1
ATOM 553 N N . VAL A 1 72 ? -15.325 -1.329 -0.528 1.00 94.00 72 VAL A N 1
ATOM 554 C CA . VAL A 1 72 ? -16.119 -2.401 0.078 1.00 94.00 72 VAL A CA 1
ATOM 555 C C . VAL A 1 72 ? -17.074 -1.802 1.110 1.00 94.00 72 VAL A C 1
ATOM 557 O O . VAL A 1 72 ? -16.695 -1.001 1.967 1.00 94.00 72 VAL A O 1
ATOM 560 N N . ARG A 1 73 ? -18.355 -2.170 1.035 1.00 94.62 73 ARG A N 1
ATOM 561 C CA . ARG A 1 73 ? -19.375 -1.632 1.938 1.00 94.62 73 ARG A CA 1
ATOM 562 C C . ARG A 1 73 ? -19.047 -2.003 3.384 1.00 94.62 73 ARG A C 1
ATOM 564 O O . ARG A 1 73 ? -18.976 -3.177 3.720 1.00 94.62 73 ARG A O 1
ATOM 571 N N . GLY A 1 74 ? -18.928 -0.992 4.244 1.00 93.81 74 GLY A N 1
ATOM 572 C CA . GLY A 1 74 ? -18.641 -1.198 5.664 1.00 93.81 74 GLY A CA 1
ATOM 573 C C . GLY A 1 74 ? -17.205 -1.632 5.956 1.00 93.81 74 GLY A C 1
ATOM 574 O O . GLY A 1 74 ? -16.970 -2.152 7.043 1.00 93.81 74 GLY A O 1
ATOM 575 N N . TRP A 1 75 ? -16.264 -1.406 5.030 1.00 95.62 75 TRP A N 1
ATOM 576 C CA . TRP A 1 75 ? -14.841 -1.706 5.227 1.00 95.62 75 TRP A CA 1
ATOM 577 C C . TRP A 1 75 ? -14.282 -1.130 6.536 1.00 95.62 75 TRP A C 1
ATOM 579 O O . TRP A 1 75 ? -13.458 -1.767 7.171 1.00 95.62 75 TRP A O 1
ATOM 589 N N . ASP A 1 76 ? -14.760 0.038 6.972 1.00 95.06 76 ASP A N 1
ATOM 590 C CA . ASP A 1 76 ? -14.320 0.716 8.195 1.00 95.06 76 ASP A CA 1
ATOM 591 C C . ASP A 1 76 ? -15.116 0.321 9.449 1.00 95.06 76 ASP A C 1
ATOM 593 O O . ASP A 1 76 ? -14.836 0.809 10.541 1.00 95.06 76 ASP A O 1
ATOM 597 N N . ARG A 1 77 ? -16.117 -0.554 9.307 1.00 94.44 77 ARG A N 1
ATOM 598 C CA . ARG A 1 77 ? -16.958 -1.052 10.411 1.00 94.44 77 ARG A CA 1
ATOM 599 C C . ARG A 1 77 ? -16.568 -2.448 10.869 1.00 94.44 77 ARG A C 1
ATOM 601 O O . ARG A 1 77 ? -17.018 -2.890 11.920 1.00 94.44 77 ARG A O 1
ATOM 608 N N . GLN A 1 78 ? -15.773 -3.149 10.071 1.00 94.38 78 GLN A N 1
ATOM 609 C CA . GLN A 1 78 ? -15.280 -4.485 10.365 1.00 94.38 78 GLN A CA 1
ATOM 610 C C . GLN A 1 78 ? -13.763 -4.436 10.450 1.00 94.38 78 GLN A C 1
ATOM 612 O O . GLN A 1 78 ? -13.120 -3.876 9.563 1.00 94.38 78 GLN A O 1
ATOM 617 N N . TRP A 1 79 ? -13.204 -5.048 11.495 1.00 94.94 79 TRP A N 1
ATOM 618 C CA . TRP A 1 79 ? -11.762 -5.027 11.731 1.00 94.94 79 TRP A CA 1
ATOM 619 C C . TRP A 1 79 ? -10.987 -5.559 10.525 1.00 94.94 79 TRP A C 1
ATOM 621 O O . TRP A 1 79 ? -10.092 -4.889 10.034 1.00 94.94 79 TRP A O 1
ATOM 631 N N . THR A 1 80 ? -11.422 -6.685 9.960 1.00 95.25 80 THR A N 1
ATOM 632 C CA . THR A 1 80 ? -10.799 -7.312 8.785 1.00 95.25 80 THR A CA 1
ATOM 633 C C . THR A 1 80 ? -10.752 -6.395 7.559 1.00 95.25 80 THR A C 1
ATOM 635 O O . THR A 1 80 ? -9.763 -6.378 6.829 1.00 95.25 80 THR A O 1
ATOM 638 N N . GLY A 1 81 ? -11.801 -5.603 7.319 1.00 96.25 81 GLY A N 1
ATOM 639 C CA . GLY A 1 81 ? -11.833 -4.636 6.219 1.00 96.25 81 GLY A CA 1
ATOM 640 C C . GLY A 1 81 ? -10.880 -3.462 6.450 1.00 96.25 81 GLY A C 1
ATOM 641 O O . GLY A 1 81 ? -10.177 -3.034 5.530 1.00 96.25 81 GLY A O 1
ATOM 642 N N . LEU A 1 82 ? -10.826 -2.971 7.687 1.00 96.94 82 LEU A N 1
ATOM 643 C CA . LEU A 1 82 ? -9.967 -1.864 8.087 1.00 96.94 82 LEU A CA 1
ATOM 644 C C . LEU A 1 82 ? -8.492 -2.272 8.080 1.00 96.94 82 LEU A C 1
ATOM 646 O O . LEU A 1 82 ? -7.666 -1.566 7.503 1.00 96.94 82 LEU A O 1
ATOM 650 N N . GLU A 1 83 ? -8.182 -3.438 8.639 1.00 97.12 83 GLU A N 1
ATOM 651 C CA . GLU A 1 83 ? -6.866 -4.068 8.613 1.00 97.12 83 GLU A CA 1
ATOM 652 C C . GLU A 1 83 ? -6.392 -4.260 7.168 1.00 97.12 83 GLU A C 1
ATOM 654 O O . GLU A 1 83 ? -5.277 -3.872 6.813 1.00 97.12 83 GLU A O 1
ATOM 659 N N . ARG A 1 84 ? -7.265 -4.759 6.283 1.00 97.62 84 ARG A N 1
ATOM 660 C CA . ARG A 1 84 ? -6.935 -4.920 4.864 1.00 97.62 84 ARG A CA 1
ATOM 661 C C . ARG A 1 84 ? -6.610 -3.590 4.187 1.00 97.62 84 ARG A C 1
ATOM 663 O O . ARG A 1 84 ? -5.616 -3.489 3.464 1.00 97.62 84 ARG A O 1
ATOM 670 N N . ALA A 1 85 ? -7.426 -2.563 4.420 1.00 98.00 85 ALA A N 1
ATOM 671 C CA . ALA A 1 85 ? -7.177 -1.226 3.892 1.00 98.00 85 ALA A CA 1
ATOM 672 C C . ALA A 1 85 ? -5.870 -0.626 4.443 1.00 98.00 85 ALA A C 1
ATOM 674 O O . ALA A 1 85 ? -5.153 0.060 3.707 1.00 98.00 85 ALA A O 1
ATOM 675 N N . ALA A 1 86 ? -5.540 -0.910 5.704 1.00 98.19 86 ALA A N 1
ATOM 676 C CA . ALA A 1 86 ? -4.306 -0.475 6.341 1.00 98.19 86 ALA A CA 1
ATOM 677 C C . ALA A 1 86 ? -3.075 -1.162 5.749 1.00 98.19 86 ALA A C 1
ATOM 679 O O . ALA A 1 86 ? -2.137 -0.471 5.359 1.00 98.19 86 ALA A O 1
ATOM 680 N N . HIS A 1 87 ? -3.111 -2.485 5.578 1.00 98.19 87 HIS A N 1
ATOM 681 C CA . HIS A 1 87 ? -2.041 -3.244 4.931 1.00 98.19 87 HIS A CA 1
ATOM 682 C C . HIS A 1 87 ? -1.751 -2.698 3.529 1.00 98.19 87 HIS A C 1
ATOM 684 O O . HIS A 1 87 ? -0.618 -2.325 3.228 1.00 98.19 87 HIS A O 1
ATOM 690 N N . LEU A 1 88 ? -2.770 -2.578 2.675 1.00 98.44 88 LEU A N 1
ATOM 691 C CA . LEU A 1 88 ? -2.578 -2.076 1.310 1.00 98.44 88 LEU A CA 1
ATOM 692 C C . LEU A 1 88 ? -2.066 -0.634 1.283 1.00 98.44 88 LEU A C 1
ATOM 694 O O . LEU A 1 88 ? -1.299 -0.268 0.396 1.00 98.44 88 LEU A O 1
ATOM 698 N N . THR A 1 89 ? -2.468 0.180 2.261 1.00 98.44 89 THR A N 1
ATOM 699 C CA . THR A 1 89 ? -1.949 1.542 2.398 1.00 98.44 89 THR A CA 1
ATOM 700 C C . THR A 1 89 ? -0.476 1.537 2.793 1.00 98.44 89 THR A C 1
ATOM 702 O O . THR A 1 89 ? 0.291 2.224 2.135 1.00 98.44 89 THR A O 1
ATOM 705 N N . LEU A 1 90 ? -0.061 0.725 3.771 1.00 98.50 90 LEU A N 1
ATOM 706 C CA . LEU A 1 90 ? 1.353 0.566 4.140 1.00 98.50 90 LEU A CA 1
ATOM 707 C C . LEU A 1 90 ? 2.199 0.123 2.945 1.00 98.50 90 LEU A C 1
ATOM 709 O O . LEU A 1 90 ? 3.226 0.725 2.655 1.00 98.50 90 LEU A O 1
ATOM 713 N N . LYS A 1 91 ? 1.729 -0.878 2.196 1.00 98.25 91 LYS A N 1
ATOM 714 C CA . LYS A 1 91 ? 2.427 -1.378 1.007 1.00 98.25 91 LYS A CA 1
ATOM 715 C C . LYS A 1 91 ? 2.593 -0.300 -0.066 1.00 98.25 91 LYS A C 1
ATOM 717 O O . LYS A 1 91 ? 3.672 -0.152 -0.634 1.00 98.25 91 LYS A O 1
ATOM 722 N N . TYR A 1 92 ? 1.541 0.481 -0.310 1.00 98.31 92 TYR A N 1
ATOM 723 C CA . TYR A 1 92 ? 1.588 1.631 -1.214 1.00 98.31 92 TYR A CA 1
ATOM 724 C C . TYR A 1 92 ? 2.573 2.707 -0.728 1.00 98.31 92 TYR A C 1
ATOM 726 O O . TYR A 1 92 ? 3.372 3.197 -1.522 1.00 98.31 92 TYR A O 1
ATOM 734 N N . CYS A 1 93 ? 2.562 3.036 0.568 1.00 98.00 93 CYS A N 1
ATOM 735 C CA . CYS A 1 93 ? 3.483 3.994 1.184 1.00 98.00 93 CYS A CA 1
ATOM 736 C C . CYS A 1 93 ? 4.949 3.562 1.035 1.00 98.00 93 CYS A C 1
ATOM 738 O O . CYS A 1 93 ? 5.752 4.338 0.512 1.00 98.00 93 CYS A O 1
ATOM 740 N N . HIS A 1 94 ? 5.265 2.306 1.370 1.00 97.31 94 HIS A N 1
ATOM 741 C CA . HIS A 1 94 ? 6.604 1.740 1.190 1.00 97.31 94 HIS A CA 1
ATOM 742 C C . HIS A 1 94 ? 7.061 1.853 -0.265 1.00 97.31 94 HIS A C 1
ATOM 744 O O . HIS A 1 94 ? 8.150 2.357 -0.534 1.00 97.31 94 HIS A O 1
ATOM 750 N N . LYS A 1 95 ? 6.207 1.466 -1.224 1.00 97.06 95 LYS A N 1
ATOM 751 C CA . LYS A 1 95 ? 6.579 1.522 -2.641 1.00 97.06 95 LYS A CA 1
ATOM 752 C C . LYS A 1 95 ? 6.760 2.956 -3.147 1.00 97.06 95 LYS A C 1
ATOM 754 O O . LYS A 1 95 ? 7.675 3.202 -3.928 1.00 97.06 95 LYS A O 1
ATOM 759 N N . CYS A 1 96 ? 5.951 3.915 -2.684 1.00 96.81 96 CYS A N 1
ATOM 760 C CA . CYS A 1 96 ? 6.175 5.336 -2.974 1.00 96.81 96 CYS A CA 1
ATOM 761 C C . CYS A 1 96 ? 7.550 5.807 -2.486 1.00 96.81 96 CYS A C 1
ATOM 763 O O . CYS A 1 96 ? 8.218 6.544 -3.208 1.00 96.81 96 CYS A O 1
ATOM 765 N N . ARG A 1 97 ? 7.975 5.392 -1.287 1.00 95.81 97 ARG A N 1
ATOM 766 C CA . ARG A 1 97 ? 9.298 5.734 -0.749 1.00 95.81 97 ARG A CA 1
ATOM 767 C C . ARG A 1 97 ? 10.423 5.120 -1.561 1.00 95.81 97 ARG A C 1
ATOM 769 O O . ARG A 1 97 ? 11.316 5.853 -1.971 1.00 95.81 97 ARG A O 1
ATOM 776 N N . GLU A 1 98 ? 10.361 3.820 -1.830 1.00 95.00 98 GLU A N 1
ATOM 777 C CA . GLU A 1 98 ? 11.362 3.140 -2.659 1.00 95.00 98 GLU A CA 1
ATOM 778 C C . GLU A 1 98 ? 11.519 3.834 -4.017 1.00 95.00 98 GLU A C 1
ATOM 780 O O . GLU A 1 98 ? 12.626 4.199 -4.405 1.00 95.00 98 GLU A O 1
ATOM 785 N N . LEU A 1 99 ? 10.405 4.094 -4.711 1.00 94.31 99 LEU A N 1
ATOM 786 C CA . LEU A 1 99 ? 10.443 4.751 -6.017 1.00 94.31 99 LEU A CA 1
ATOM 787 C C . LEU A 1 99 ? 10.932 6.198 -5.930 1.00 94.31 99 LEU A C 1
ATOM 789 O O . LEU A 1 99 ? 11.639 6.656 -6.823 1.00 94.31 99 LEU A O 1
ATOM 793 N N . SER A 1 100 ? 10.634 6.912 -4.842 1.00 94.00 100 SER A N 1
ATOM 794 C CA . SER A 1 100 ? 11.109 8.289 -4.669 1.00 94.00 100 SER A CA 1
ATOM 795 C C . SER A 1 100 ? 12.631 8.420 -4.599 1.00 94.00 100 SER A C 1
ATOM 797 O O . SER A 1 100 ? 13.149 9.487 -4.914 1.00 94.00 100 SER A O 1
ATOM 799 N N . GLN A 1 101 ? 13.336 7.348 -4.222 1.00 91.19 101 GLN A N 1
ATOM 800 C CA . GLN A 1 101 ? 14.798 7.320 -4.129 1.00 91.19 101 GLN A CA 1
ATOM 801 C C . GLN A 1 101 ? 15.481 7.064 -5.477 1.00 91.19 101 GLN A C 1
ATOM 803 O O . GLN A 1 101 ? 16.650 7.402 -5.636 1.00 91.19 101 GLN A O 1
ATOM 808 N N . VAL A 1 102 ? 14.774 6.447 -6.429 1.00 89.62 102 VAL A N 1
ATOM 809 C CA . VAL A 1 102 ? 15.327 6.063 -7.741 1.00 89.62 102 VAL A CA 1
ATOM 810 C C . VAL A 1 102 ? 14.800 6.917 -8.891 1.00 89.62 102 VAL A C 1
ATOM 812 O O . VAL A 1 102 ? 15.388 6.920 -9.969 1.00 89.62 102 VAL A O 1
ATOM 815 N N . ARG A 1 103 ? 13.693 7.638 -8.689 1.00 86.75 103 ARG A N 1
ATOM 816 C CA . ARG A 1 103 ? 13.144 8.566 -9.680 1.00 86.75 103 ARG A CA 1
ATOM 817 C C . ARG A 1 103 ? 14.055 9.770 -9.866 1.00 86.75 103 ARG A C 1
ATOM 819 O O . ARG A 1 103 ? 14.428 10.434 -8.906 1.00 86.75 103 ARG A O 1
ATOM 826 N N . GLU A 1 104 ? 14.286 10.115 -11.125 1.00 80.69 104 GLU A N 1
ATOM 827 C CA . GLU A 1 104 ? 14.962 11.358 -11.504 1.00 80.69 104 GLU A CA 1
ATOM 828 C C . GLU A 1 104 ? 14.051 12.586 -11.306 1.00 80.69 104 GLU A C 1
ATOM 830 O O . GLU A 1 104 ? 14.519 13.671 -10.969 1.00 80.69 104 GLU A O 1
ATOM 835 N N . ASP A 1 105 ? 12.733 12.417 -11.473 1.00 84.25 105 ASP A N 1
ATOM 836 C CA . ASP A 1 105 ? 11.744 13.490 -11.324 1.00 84.25 105 ASP A CA 1
ATOM 837 C C . ASP A 1 105 ? 11.299 13.653 -9.860 1.00 84.25 105 ASP A C 1
ATOM 839 O O . ASP A 1 105 ? 10.389 12.974 -9.363 1.00 84.25 105 ASP A O 1
ATOM 843 N N . GLY A 1 106 ? 11.916 14.617 -9.173 1.00 87.88 106 GLY A N 1
ATOM 844 C CA . GLY A 1 106 ? 11.569 14.978 -7.798 1.00 87.88 106 GLY A CA 1
ATOM 845 C C . GLY A 1 106 ? 10.114 15.436 -7.616 1.00 87.88 106 GLY A C 1
ATOM 846 O O . GLY A 1 106 ? 9.534 15.211 -6.553 1.00 87.88 106 GLY A O 1
ATOM 847 N N . SER A 1 107 ? 9.477 16.010 -8.642 1.00 89.44 107 SER A N 1
ATOM 848 C CA . SER A 1 107 ? 8.086 16.476 -8.563 1.00 89.44 107 SER A CA 1
ATOM 849 C C . SER A 1 107 ? 7.109 15.302 -8.486 1.00 89.44 107 SER A C 1
ATOM 851 O O . SER A 1 107 ? 6.226 15.271 -7.622 1.00 89.44 107 SER A O 1
ATOM 853 N N . GLN A 1 108 ? 7.318 14.271 -9.312 1.00 90.25 108 GLN A N 1
ATOM 854 C CA . GLN A 1 108 ? 6.533 13.032 -9.247 1.00 90.25 108 GLN A CA 1
ATOM 855 C C . GLN A 1 108 ? 6.703 12.315 -7.905 1.00 90.25 108 GLN A C 1
ATOM 857 O O . GLN A 1 108 ? 5.728 11.790 -7.347 1.00 90.25 108 GLN A O 1
ATOM 862 N N . SER A 1 109 ? 7.926 12.300 -7.369 1.00 93.56 109 SER A N 1
ATOM 863 C CA . SER A 1 109 ? 8.229 11.770 -6.036 1.00 93.56 109 SER A CA 1
ATOM 864 C C . SER A 1 109 ? 7.450 12.508 -4.947 1.00 93.56 109 SER A C 1
ATOM 866 O O . SER A 1 109 ? 6.706 11.875 -4.194 1.00 93.56 109 SER A O 1
ATOM 868 N N . VAL A 1 110 ? 7.513 13.845 -4.919 1.00 95.06 110 VAL A N 1
ATOM 869 C CA . VAL A 1 110 ? 6.759 14.672 -3.961 1.00 95.06 110 VAL A CA 1
ATOM 870 C C . VAL A 1 110 ? 5.253 14.443 -4.090 1.00 95.06 110 VAL A C 1
ATOM 872 O O . VAL A 1 110 ? 4.568 14.279 -3.077 1.00 95.06 110 VAL A O 1
ATOM 875 N N . GLN A 1 111 ? 4.722 14.377 -5.313 1.00 94.31 111 GLN A N 1
ATOM 876 C CA . GLN A 1 111 ? 3.300 14.127 -5.551 1.00 94.31 111 GLN A CA 1
ATOM 877 C C . GLN A 1 111 ? 2.860 12.761 -5.003 1.00 94.31 111 GLN A C 1
ATOM 879 O O . GLN A 1 111 ? 1.835 12.659 -4.321 1.00 94.31 111 GLN A O 1
ATOM 884 N N . SER A 1 112 ? 3.637 11.711 -5.277 1.00 94.62 112 SER A N 1
ATOM 885 C CA . SER A 1 112 ? 3.308 10.337 -4.875 1.00 94.62 112 SER A CA 1
ATOM 886 C C . SER A 1 112 ? 3.382 10.169 -3.359 1.00 94.62 112 SER A C 1
ATOM 888 O O . SER A 1 112 ? 2.429 9.680 -2.748 1.00 94.62 112 SER A O 1
ATOM 890 N N . LEU A 1 113 ? 4.451 10.673 -2.736 1.00 96.31 113 LEU A N 1
ATOM 891 C CA . LEU A 1 113 ? 4.623 10.671 -1.283 1.00 96.31 113 LEU A CA 1
ATOM 892 C C . LEU A 1 113 ? 3.546 11.504 -0.571 1.00 96.31 113 LEU A C 1
ATOM 894 O O . LEU A 1 113 ? 3.005 11.075 0.448 1.00 96.31 113 LEU A O 1
ATOM 898 N N . SER A 1 114 ? 3.166 12.661 -1.123 1.00 96.56 114 SER A N 1
ATOM 899 C CA . SER A 1 114 ? 2.082 13.488 -0.571 1.00 96.56 114 SER A CA 1
ATOM 900 C C . SER A 1 114 ? 0.738 12.761 -0.628 1.00 96.56 114 SER A C 1
ATOM 902 O O . SER A 1 114 ? -0.016 12.757 0.347 1.00 96.56 114 SER A O 1
ATOM 904 N N . SER A 1 115 ? 0.450 12.092 -1.750 1.00 96.19 115 SER A N 1
ATOM 905 C CA . SER A 1 115 ? -0.746 11.262 -1.891 1.00 96.19 115 SER A CA 1
ATOM 906 C C . SER A 1 115 ? -0.751 10.106 -0.885 1.00 96.19 115 SER A C 1
ATOM 908 O O . SER A 1 115 ? -1.769 9.882 -0.226 1.00 96.19 115 SER A O 1
ATOM 910 N N . ALA A 1 116 ? 0.383 9.418 -0.714 1.00 97.12 116 ALA A N 1
ATOM 911 C CA . ALA A 1 116 ? 0.552 8.338 0.255 1.00 97.12 116 ALA A CA 1
ATOM 912 C C . ALA A 1 116 ? 0.341 8.814 1.697 1.00 97.12 116 ALA A C 1
ATOM 914 O O . ALA A 1 116 ? -0.425 8.196 2.436 1.00 97.12 116 ALA A O 1
ATOM 915 N N . LYS A 1 117 ? 0.923 9.960 2.072 1.00 97.56 117 LYS A N 1
ATOM 916 C CA . LYS A 1 117 ? 0.759 10.576 3.397 1.00 97.56 117 LYS A CA 1
ATOM 917 C C . LYS A 1 117 ? -0.709 10.848 3.730 1.00 97.56 117 LYS A C 1
ATOM 919 O O . LYS A 1 117 ? -1.157 10.494 4.818 1.00 97.56 117 LYS A O 1
ATOM 924 N N . LEU A 1 118 ? -1.466 11.443 2.804 1.00 97.12 118 LEU A N 1
ATOM 925 C CA . LEU A 1 118 ? -2.896 11.716 3.008 1.00 97.12 118 LEU A CA 1
ATOM 926 C C . LEU A 1 118 ? -3.708 10.423 3.152 1.00 97.12 118 LEU A C 1
ATOM 928 O O . LEU A 1 118 ? -4.581 10.316 4.015 1.00 97.12 118 LEU A O 1
ATOM 932 N N . ALA A 1 119 ? -3.405 9.423 2.324 1.00 97.00 119 ALA A N 1
ATOM 933 C CA . ALA A 1 119 ? -4.032 8.109 2.399 1.00 97.00 119 ALA A CA 1
ATOM 934 C C . ALA A 1 119 ? -3.789 7.439 3.762 1.00 97.00 119 ALA A C 1
ATOM 936 O O . ALA A 1 119 ? -4.729 6.920 4.369 1.00 97.00 119 ALA A O 1
ATOM 937 N N . LEU A 1 120 ? -2.543 7.476 4.235 1.00 97.88 120 LEU A N 1
ATOM 938 C CA . LEU A 1 120 ? -2.108 6.896 5.499 1.00 97.88 120 LEU A CA 1
ATOM 939 C C . LEU A 1 120 ? -2.757 7.590 6.698 1.00 97.88 120 LEU A C 1
ATOM 941 O O . LEU A 1 120 ? -3.284 6.915 7.577 1.00 97.88 120 LEU A O 1
ATOM 945 N N . GLN A 1 121 ? -2.820 8.924 6.691 1.00 98.00 121 GLN A N 1
ATOM 946 C CA . GLN A 1 121 ? -3.525 9.706 7.713 1.00 98.00 121 GLN A CA 1
ATOM 947 C C . GLN A 1 121 ? -4.990 9.284 7.854 1.00 98.00 121 GLN A C 1
ATOM 949 O O . GLN A 1 121 ? -5.462 9.062 8.968 1.00 98.00 121 GLN A O 1
ATOM 954 N N . GLY A 1 122 ? -5.694 9.119 6.730 1.00 97.12 122 GLY A N 1
ATOM 955 C CA . GLY A 1 122 ? -7.083 8.665 6.741 1.00 97.12 122 GLY A CA 1
ATOM 956 C C . GLY A 1 122 ? -7.249 7.285 7.383 1.00 97.12 122 GLY A C 1
ATOM 957 O O . GLY A 1 122 ? -8.188 7.079 8.151 1.00 97.12 122 GLY A O 1
ATOM 958 N N . ILE A 1 123 ? -6.325 6.358 7.112 1.00 97.88 123 ILE A N 1
ATOM 959 C CA . ILE A 1 123 ? -6.316 5.039 7.753 1.00 97.88 123 ILE A CA 1
ATOM 960 C C . ILE A 1 123 ? -6.017 5.157 9.246 1.00 97.88 123 ILE A C 1
ATOM 962 O O . ILE A 1 123 ? -6.786 4.617 10.029 1.00 97.88 123 ILE A O 1
ATOM 966 N N . ILE A 1 124 ? -4.979 5.893 9.660 1.00 97.88 124 ILE A N 1
ATOM 967 C CA . ILE A 1 124 ? -4.631 6.073 11.082 1.00 97.88 124 ILE A CA 1
ATOM 968 C C . ILE A 1 124 ? -5.838 6.574 11.875 1.00 97.88 124 ILE A C 1
ATOM 970 O O . ILE A 1 124 ? -6.166 6.015 12.920 1.00 97.88 124 ILE A O 1
ATOM 974 N N . THR A 1 125 ? -6.535 7.598 11.373 1.00 97.56 125 THR A N 1
ATOM 975 C CA . THR A 1 125 ? -7.734 8.130 12.033 1.00 97.56 125 THR A CA 1
ATOM 976 C C . THR A 1 125 ? -8.823 7.069 12.173 1.00 97.56 125 THR A C 1
ATOM 978 O O . THR A 1 125 ? -9.438 6.960 13.233 1.00 97.56 125 THR A O 1
ATOM 981 N N . LYS A 1 126 ? -9.057 6.269 11.128 1.00 97.12 126 LYS A N 1
ATOM 982 C CA . LYS A 1 126 ? -10.059 5.197 11.155 1.00 97.12 126 LYS A CA 1
ATOM 983 C C . LYS A 1 126 ? -9.667 4.065 12.102 1.00 97.12 126 LYS A C 1
ATOM 985 O O . LYS A 1 126 ? -10.516 3.627 12.867 1.00 97.12 126 LYS A O 1
ATOM 990 N N . THR A 1 127 ? -8.401 3.654 12.109 1.00 96.75 127 THR A N 1
ATOM 991 C CA . THR A 1 127 ? -7.873 2.617 13.004 1.00 96.75 127 THR A CA 1
ATOM 992 C C . THR A 1 127 ? -7.908 3.057 14.460 1.00 96.75 127 THR A C 1
ATOM 994 O O . THR A 1 127 ? -8.353 2.289 15.301 1.00 96.75 127 THR A O 1
ATOM 997 N N . LYS A 1 128 ? -7.541 4.302 14.784 1.00 95.75 128 LYS A N 1
ATOM 998 C CA . LYS A 1 128 ? -7.649 4.834 16.156 1.00 95.75 128 LYS A CA 1
ATOM 999 C C . LYS A 1 128 ? -9.093 4.941 16.649 1.00 95.75 128 LYS A C 1
ATOM 1001 O O . LYS A 1 128 ? -9.347 4.754 17.830 1.00 95.75 128 LYS A O 1
ATOM 1006 N N . GLY A 1 129 ? -10.027 5.253 15.752 1.00 94.81 129 GLY A N 1
ATOM 1007 C CA . GLY A 1 129 ? -11.453 5.356 16.068 1.00 94.81 129 GLY A CA 1
ATOM 1008 C C . GLY A 1 129 ? -12.220 4.032 15.999 1.00 94.81 129 GLY A C 1
ATOM 1009 O O . GLY A 1 129 ? -13.448 4.051 16.094 1.00 94.81 129 GLY A O 1
ATOM 1010 N N . PHE A 1 130 ? -11.543 2.906 15.766 1.00 95.19 130 PHE A N 1
ATOM 1011 C CA . PHE A 1 130 ? -12.195 1.611 15.636 1.00 95.19 130 PHE A CA 1
ATOM 1012 C C . PHE A 1 130 ? -12.480 0.998 17.009 1.00 95.19 130 PHE A C 1
ATOM 1014 O O . PHE A 1 130 ? -11.563 0.759 17.791 1.00 95.19 130 PHE A O 1
ATOM 1021 N N . GLY A 1 131 ? -13.754 0.698 17.269 1.00 90.19 131 GLY A N 1
ATOM 1022 C CA . GLY A 1 131 ? -14.191 0.079 18.519 1.00 90.19 131 GLY A CA 1
ATOM 1023 C C . GLY A 1 131 ? -14.126 1.012 19.734 1.00 90.19 131 GLY A C 1
ATOM 1024 O O . GLY A 1 131 ? -13.742 2.173 19.645 1.00 90.19 131 GLY A O 1
ATOM 1025 N N . ILE A 1 132 ? -14.572 0.494 20.881 1.00 86.19 132 ILE A N 1
ATOM 1026 C CA . ILE A 1 132 ? -14.474 1.176 22.187 1.00 86.19 132 ILE A CA 1
ATOM 1027 C C . ILE A 1 132 ? -13.256 0.662 22.965 1.00 86.19 132 ILE A C 1
ATOM 1029 O O . ILE A 1 132 ? -12.627 1.410 23.706 1.00 86.19 132 ILE A O 1
ATOM 1033 N N . VAL A 1 133 ? -12.936 -0.623 22.798 1.00 88.75 133 VAL A N 1
ATOM 1034 C CA . VAL A 1 133 ? -11.795 -1.285 23.430 1.00 88.75 133 VAL A CA 1
ATOM 1035 C C . VAL A 1 133 ? -10.722 -1.466 22.371 1.00 88.75 133 VAL A C 1
ATOM 1037 O O . VAL A 1 133 ? -10.980 -2.090 21.344 1.00 88.75 133 VAL A O 1
ATOM 1040 N N . VAL A 1 134 ? -9.541 -0.920 22.640 1.00 89.62 134 VAL A N 1
ATOM 1041 C CA . VAL A 1 134 ? -8.369 -1.081 21.781 1.00 89.62 134 VAL A CA 1
ATOM 1042 C C . VAL A 1 134 ? -7.751 -2.453 22.053 1.00 89.62 134 VAL A C 1
ATOM 1044 O O . VAL A 1 134 ? -7.570 -2.835 23.209 1.00 89.62 134 VAL A O 1
ATOM 1047 N N . THR A 1 135 ? -7.467 -3.210 20.995 1.00 93.69 135 THR A N 1
ATOM 1048 C CA . THR A 1 135 ? -6.780 -4.508 21.083 1.00 93.69 135 THR A CA 1
ATOM 1049 C C . THR A 1 135 ? -5.275 -4.347 20.856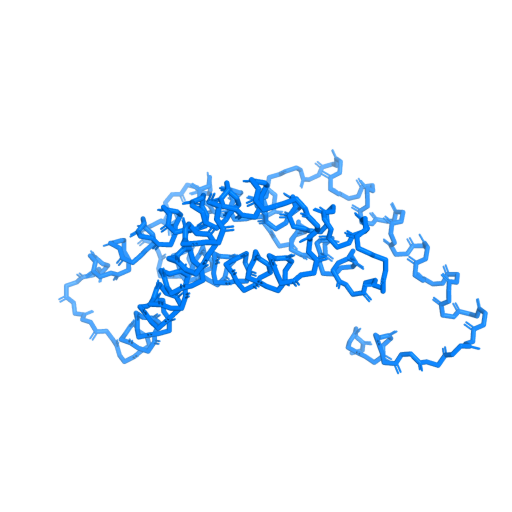 1.00 93.69 135 THR A C 1
ATOM 1051 O O . THR A 1 135 ? -4.847 -3.415 20.178 1.00 93.69 135 THR A O 1
ATOM 1054 N N . GLU A 1 136 ? -4.458 -5.286 21.343 1.00 94.12 136 GLU A N 1
ATOM 1055 C CA . GLU A 1 136 ? -3.005 -5.293 21.077 1.00 94.12 136 GLU A CA 1
ATOM 1056 C C . GLU A 1 136 ? -2.691 -5.317 19.570 1.00 94.12 136 GLU A C 1
ATOM 1058 O O . GLU A 1 136 ? -1.756 -4.673 19.095 1.00 94.12 136 GLU A O 1
ATOM 1063 N N . GLU A 1 137 ? -3.507 -6.030 18.790 1.00 94.19 137 GLU A N 1
ATOM 1064 C CA . GLU A 1 137 ? -3.406 -6.071 17.331 1.00 94.19 137 GLU A CA 1
ATOM 1065 C C . GLU A 1 137 ? -3.627 -4.682 16.711 1.00 94.19 137 GLU A C 1
ATOM 1067 O O . GLU A 1 137 ? -2.885 -4.262 15.818 1.00 94.19 137 GLU A O 1
ATOM 1072 N N . GLN A 1 138 ? -4.615 -3.943 17.221 1.00 94.50 138 GLN A N 1
ATOM 1073 C CA . GLN A 1 138 ? -4.912 -2.585 16.789 1.00 94.50 138 GLN A CA 1
ATOM 1074 C C . GLN A 1 138 ? -3.798 -1.610 17.162 1.00 94.50 138 GLN A C 1
ATOM 1076 O O . GLN A 1 138 ? -3.406 -0.803 16.319 1.00 94.50 138 GLN A O 1
ATOM 1081 N N . GLU A 1 139 ? -3.245 -1.704 18.371 1.00 95.94 139 GLU A N 1
ATOM 1082 C CA . GLU A 1 139 ? -2.089 -0.899 18.789 1.00 95.94 139 GLU A CA 1
ATOM 1083 C C . GLU A 1 139 ? -0.868 -1.179 17.911 1.00 95.94 139 GLU A C 1
ATOM 1085 O O . GLU A 1 139 ? -0.244 -0.247 17.402 1.00 95.94 139 GLU A O 1
ATOM 1090 N N . GLY A 1 140 ? -0.571 -2.456 17.654 1.00 97.38 140 GLY A N 1
ATOM 1091 C CA . GLY A 1 140 ? 0.528 -2.860 16.782 1.00 97.38 140 GLY A CA 1
ATOM 1092 C C . GLY A 1 140 ? 0.360 -2.362 15.344 1.00 97.38 140 GLY A C 1
ATOM 1093 O O . GLY A 1 140 ? 1.337 -1.968 14.704 1.00 97.38 140 GLY A O 1
ATOM 1094 N N . LEU A 1 141 ? -0.872 -2.339 14.827 1.00 97.38 141 LEU A N 1
ATOM 1095 C CA . LEU A 1 141 ? -1.162 -1.770 13.513 1.00 97.38 141 LEU A CA 1
ATOM 1096 C C . LEU A 1 141 ? -1.011 -0.243 13.505 1.00 97.38 141 LEU A C 1
ATOM 1098 O O . LEU A 1 141 ? -0.410 0.293 12.577 1.00 97.38 141 LEU A O 1
ATOM 1102 N N . ILE A 1 142 ? -1.517 0.456 14.526 1.00 97.44 142 ILE A N 1
ATOM 1103 C CA . ILE A 1 142 ? -1.371 1.915 14.658 1.00 97.44 142 ILE A CA 1
ATOM 1104 C C . ILE A 1 142 ? 0.108 2.299 14.705 1.00 97.44 142 ILE A C 1
ATOM 1106 O O . ILE A 1 142 ? 0.511 3.176 13.946 1.00 97.44 142 ILE A O 1
ATOM 1110 N N . ALA A 1 143 ? 0.918 1.600 15.501 1.00 98.06 143 ALA A N 1
ATOM 1111 C CA . ALA A 1 143 ? 2.350 1.861 15.605 1.00 98.06 143 ALA A CA 1
ATOM 1112 C C . ALA A 1 143 ? 3.055 1.756 14.242 1.00 98.06 143 ALA A C 1
ATOM 1114 O O . ALA A 1 143 ? 3.795 2.658 13.863 1.00 98.06 143 ALA A O 1
ATOM 1115 N N . LYS A 1 144 ? 2.765 0.708 13.454 1.00 98.31 144 LYS A N 1
ATOM 1116 C CA . LYS A 1 144 ? 3.309 0.558 12.089 1.00 98.31 144 LYS A CA 1
ATOM 1117 C C . LYS A 1 144 ? 2.884 1.697 11.160 1.00 98.31 144 LYS A C 1
ATOM 1119 O O . LYS A 1 144 ? 3.676 2.161 10.348 1.00 98.31 144 LYS A O 1
ATOM 1124 N N . LEU A 1 145 ? 1.626 2.130 11.253 1.00 98.00 145 LEU A N 1
ATOM 1125 C CA . LEU A 1 145 ? 1.107 3.224 10.431 1.00 98.00 145 LEU A CA 1
ATOM 1126 C C . LEU A 1 145 ? 1.754 4.569 10.796 1.00 98.00 145 LEU A C 1
ATOM 1128 O O . LEU A 1 145 ? 2.038 5.365 9.905 1.00 98.00 145 LEU A O 1
ATOM 1132 N N . GLU A 1 146 ? 1.981 4.834 12.081 1.00 98.00 146 GLU A N 1
ATOM 1133 C CA . GLU A 1 146 ? 2.621 6.067 12.562 1.00 98.00 146 GLU A CA 1
ATOM 1134 C C . GLU A 1 146 ? 4.125 6.106 12.272 1.00 98.00 146 GLU A C 1
ATOM 1136 O O . GLU A 1 146 ? 4.658 7.158 11.909 1.00 98.00 146 GLU A O 1
ATOM 1141 N N . ASP A 1 147 ? 4.800 4.963 12.370 1.00 98.19 147 ASP A N 1
ATOM 1142 C CA . ASP A 1 147 ? 6.203 4.818 11.980 1.00 98.19 147 ASP A CA 1
ATOM 1143 C C . ASP A 1 147 ? 6.384 5.146 10.490 1.00 98.19 147 ASP A C 1
ATOM 1145 O O . ASP A 1 147 ? 7.140 6.047 10.116 1.00 98.19 147 ASP A O 1
ATOM 1149 N N . GLU A 1 148 ? 5.567 4.532 9.631 1.00 97.94 148 GLU A N 1
ATOM 1150 C CA . GLU A 1 148 ? 5.607 4.807 8.195 1.00 97.94 148 GLU A CA 1
ATOM 1151 C C . GLU A 1 148 ? 5.197 6.252 7.861 1.00 97.94 148 GLU A C 1
ATOM 1153 O O . GLU A 1 148 ? 5.738 6.872 6.942 1.00 97.94 148 GLU A O 1
ATOM 1158 N N . GLN A 1 149 ? 4.286 6.848 8.638 1.00 97.31 149 GLN A N 1
ATOM 1159 C CA . GLN A 1 149 ? 3.944 8.263 8.499 1.00 97.31 149 GLN A CA 1
ATOM 1160 C C . GLN A 1 149 ? 5.149 9.162 8.776 1.00 97.31 149 GLN A C 1
ATOM 1162 O O . GLN A 1 149 ? 5.356 10.136 8.044 1.00 97.31 149 GLN A O 1
ATOM 1167 N N . SER A 1 150 ? 5.920 8.847 9.814 1.00 97.69 150 SER A N 1
ATOM 1168 C CA . SER A 1 150 ? 7.126 9.589 10.177 1.00 97.69 150 SER A CA 1
ATOM 1169 C C . SER A 1 150 ? 8.156 9.503 9.055 1.00 97.69 150 SER A C 1
ATOM 1171 O O . SER A 1 150 ? 8.670 10.524 8.600 1.00 97.69 150 SER A O 1
ATOM 1173 N N . HIS A 1 151 ? 8.365 8.307 8.510 1.00 96.94 151 HIS A N 1
ATOM 1174 C CA . HIS A 1 151 ? 9.268 8.119 7.386 1.00 96.94 151 HIS A CA 1
ATOM 1175 C C . HIS A 1 151 ? 8.859 8.887 6.120 1.00 96.94 151 HIS A C 1
ATOM 1177 O O . HIS A 1 151 ? 9.700 9.541 5.503 1.00 96.94 151 HIS A O 1
ATOM 1183 N N . LEU A 1 152 ? 7.576 8.851 5.736 1.00 96.12 152 LEU A N 1
ATOM 1184 C CA . LEU A 1 152 ? 7.079 9.621 4.589 1.00 96.12 152 LEU A CA 1
ATOM 1185 C C . LEU A 1 152 ? 7.296 11.126 4.769 1.00 96.12 152 LEU A C 1
ATOM 1187 O O . LEU A 1 152 ? 7.590 11.830 3.804 1.00 96.12 152 LEU A O 1
ATOM 1191 N N . GLN A 1 153 ? 7.122 11.631 5.993 1.00 95.94 153 GLN A N 1
ATOM 1192 C CA . GLN A 1 153 ? 7.353 13.038 6.309 1.00 95.94 153 GLN A CA 1
ATOM 1193 C C . GLN A 1 153 ? 8.827 13.419 6.162 1.00 95.94 153 GLN A C 1
ATOM 1195 O O . GLN A 1 153 ? 9.104 14.460 5.569 1.00 95.94 153 GLN A O 1
ATOM 1200 N N . SER A 1 154 ? 9.747 12.574 6.632 1.00 95.62 154 SER A N 1
ATOM 1201 C CA . SER A 1 154 ? 11.187 12.777 6.443 1.00 95.62 154 SER A CA 1
ATOM 1202 C C . SER A 1 154 ? 11.565 12.813 4.961 1.00 95.62 154 SER A C 1
ATOM 1204 O O . SER A 1 154 ? 12.149 13.797 4.515 1.00 95.62 154 SER A O 1
ATOM 1206 N N . SER A 1 155 ? 11.144 11.819 4.169 1.00 94.44 155 SER A N 1
ATOM 1207 C CA . SER A 1 155 ? 11.456 11.779 2.730 1.00 94.44 155 SER A CA 1
ATOM 1208 C C . SER A 1 155 ? 10.865 12.966 1.959 1.00 94.44 155 SER A C 1
ATOM 1210 O O . SER A 1 155 ? 11.491 13.490 1.042 1.00 94.44 155 SER A O 1
ATOM 1212 N N . LEU A 1 156 ? 9.668 13.434 2.333 1.00 94.06 156 LEU A N 1
ATOM 1213 C CA . LEU A 1 156 ? 9.088 14.647 1.747 1.00 94.06 156 LEU A CA 1
ATOM 1214 C C . LEU A 1 156 ? 9.903 15.899 2.077 1.00 94.06 156 LEU A C 1
ATOM 1216 O O . LEU A 1 156 ? 10.111 16.724 1.190 1.00 94.06 156 LEU A O 1
ATOM 1220 N N . ALA A 1 157 ? 10.349 16.046 3.326 1.00 93.62 157 ALA A N 1
ATOM 1221 C CA . ALA A 1 157 ? 11.145 17.193 3.743 1.00 93.62 157 ALA A CA 1
ATOM 1222 C C . ALA A 1 157 ? 12.478 17.253 2.980 1.00 93.62 157 ALA A C 1
ATOM 1224 O O . ALA A 1 157 ? 12.827 18.309 2.460 1.00 93.62 157 ALA A O 1
ATOM 1225 N N . GLU A 1 158 ? 13.165 16.117 2.831 1.00 91.94 158 GLU A N 1
ATOM 1226 C CA . GLU A 1 158 ? 14.428 16.005 2.085 1.00 91.94 158 GLU A CA 1
ATOM 1227 C C . GLU A 1 158 ? 14.280 16.438 0.614 1.00 91.94 158 GLU A C 1
ATOM 1229 O O . GLU A 1 158 ? 15.079 17.224 0.096 1.00 91.94 158 GLU A O 1
ATOM 1234 N N . LEU A 1 159 ? 13.218 15.992 -0.065 1.00 88.44 159 LEU A N 1
ATOM 1235 C CA . LEU A 1 159 ? 12.958 16.352 -1.466 1.00 88.44 159 LEU A CA 1
ATOM 1236 C C . LEU A 1 159 ? 12.561 17.825 -1.648 1.00 88.44 159 LEU A C 1
ATOM 1238 O O . LEU A 1 159 ? 12.828 18.417 -2.694 1.00 88.44 159 LEU A O 1
ATOM 1242 N N . GLN A 1 160 ? 11.932 18.424 -0.637 1.00 83.06 160 GLN A N 1
ATOM 1243 C CA . GLN A 1 160 ? 11.549 19.837 -0.645 1.00 83.06 160 GLN A CA 1
ATOM 1244 C C . GLN A 1 160 ? 12.721 20.771 -0.341 1.00 83.06 160 GLN A C 1
ATOM 1246 O O . GLN A 1 160 ? 12.704 21.906 -0.800 1.00 83.06 160 GLN A O 1
ATOM 1251 N N . THR A 1 161 ? 13.740 20.313 0.390 1.00 78.94 161 THR A N 1
ATOM 1252 C CA . THR A 1 161 ? 14.972 21.086 0.623 1.00 78.94 161 THR A CA 1
ATOM 1253 C C . THR A 1 161 ? 15.968 21.025 -0.535 1.00 78.94 161 THR A C 1
ATOM 1255 O O . THR A 1 161 ? 16.909 21.811 -0.561 1.00 78.94 161 THR A O 1
ATOM 1258 N N . THR A 1 162 ? 15.792 20.076 -1.459 1.00 61.81 162 THR A N 1
ATOM 1259 C CA . THR A 1 162 ? 16.720 19.824 -2.578 1.00 61.81 162 THR A CA 1
ATOM 1260 C C . THR A 1 162 ? 16.301 20.542 -3.877 1.00 61.81 162 THR A C 1
ATOM 1262 O O . THR A 1 162 ? 17.053 20.524 -4.849 1.00 61.81 162 THR A O 1
ATOM 1265 N N . ASN A 1 163 ? 15.130 21.195 -3.896 1.00 47.69 163 ASN A N 1
ATOM 1266 C CA . ASN A 1 163 ? 14.681 22.112 -4.960 1.00 47.69 163 ASN A CA 1
ATOM 1267 C C . ASN A 1 163 ? 14.889 23.571 -4.547 1.00 47.69 163 ASN A C 1
ATOM 1269 O O . ASN A 1 163 ? 15.150 24.394 -5.451 1.00 47.69 163 ASN A O 1
#

pLDDT: mean 90.47, std 13.11, range [42.75, 98.5]

Sequence (163 aa):
MVRAVLDGQEDRSAGRLRDSVGQLLGRVTSQVTGNSDVWELYADYHCSSSDTLDQEKGLLELQKAQRCARQVRGWDRQWTGLERAAHLTLKYCHKCRELSQVREDGSQSVQSLSSAKLALQGIITKTKGFGIVVTEEQEGLIAKLEDEQSHLQSSLAELQTTN

Secondary structure (DSSP, 8-state):
--GGGSS----HHHHHHHHHHHHHHHHHHHH-TT-HHHHHHHHHHHHTSS-HHHHHHHHHHHHHHHHHHTTSTTTTTSHHHHHHHHHHHHHHHHHHHHHHHH-S-HHHHHHHHHHHHHHHHHHHHHHHTS-SS--HHHHHHHHHHHHHHHHHHHHHHHHHH--

Organism: Geodia barretti (NCBI:txid519541)